Protein AF-A0A168TCI6-F1 (afdb_monomer_lite)

pLDDT: mean 72.09, std 18.05, range [29.14, 91.25]

Organism: Absidia glauca (NCBI:txid4829)

Secondary structure (DSSP, 8-state):
-----EEETTEEEEEEE--S------S--GGGG--TTPEEEEEEEE---SS-HHHHHHHHHHHHHHHHHHS--SEEEEESS--SSS-GGGTT-SSPPPPTTSSB-HHHHHHHHHH--S-EEEEEEEE--

Radius of gyration: 14.55 Å; chains: 1; bounding box: 30×30×38 Å

Sequence (129 aa):
MTTPSNIQNGKMVRLISVLSFVPLPLPLHPLDQKKEGMEIIGYARKSQGTESPSDRTRLLRRMVDNLRTRSLVNQVYASPSSSASEKLANRDDNGVAPLEGTDGTMQQLIEYLDTSGKEICLVCWGMPV

Structure (mmCIF, N/CA/C/O backbone):
data_AF-A0A168TCI6-F1
#
_entry.id   AF-A0A168TCI6-F1
#
loop_
_atom_site.group_PDB
_atom_site.id
_atom_site.type_symbol
_atom_site.label_atom_id
_atom_site.label_alt_id
_atom_site.label_comp_id
_atom_site.label_asym_id
_atom_site.label_entity_id
_atom_site.label_seq_id
_atom_site.pdbx_PDB_ins_code
_atom_site.Cartn_x
_atom_site.Cartn_y
_atom_site.Cartn_z
_atom_site.occupancy
_atom_site.B_iso_or_equiv
_atom_site.auth_seq_id
_atom_site.auth_comp_id
_atom_site.auth_asym_id
_atom_site.auth_atom_id
_atom_site.pdbx_PDB_model_num
ATOM 1 N N . MET A 1 1 ? 9.469 -2.550 23.390 1.00 29.42 1 MET A N 1
ATOM 2 C CA . MET A 1 1 ? 9.776 -1.318 22.634 1.00 29.42 1 MET A CA 1
ATOM 3 C C . MET A 1 1 ? 8.512 -0.904 21.906 1.00 29.42 1 MET A C 1
ATOM 5 O O . MET A 1 1 ? 8.121 -1.552 20.948 1.00 29.42 1 MET A O 1
ATOM 9 N N . THR A 1 2 ? 7.802 0.071 22.462 1.00 29.14 2 THR A N 1
ATOM 10 C CA . THR A 1 2 ? 6.531 0.604 21.964 1.00 29.14 2 THR A CA 1
ATOM 11 C C . THR A 1 2 ? 6.794 1.383 20.679 1.00 29.14 2 THR A C 1
ATOM 13 O O . THR A 1 2 ? 7.472 2.407 20.705 1.00 29.14 2 THR A O 1
ATOM 16 N N . THR A 1 3 ? 6.306 0.889 19.542 1.00 37.25 3 THR A N 1
ATOM 17 C CA . THR A 1 3 ? 6.270 1.672 18.301 1.00 37.25 3 THR A CA 1
ATOM 18 C C . THR A 1 3 ? 5.394 2.906 18.529 1.00 37.25 3 THR A C 1
ATOM 20 O O . THR A 1 3 ? 4.305 2.762 19.092 1.00 37.25 3 THR A O 1
ATOM 23 N N . PRO A 1 4 ? 5.835 4.115 18.142 1.00 35.72 4 PRO A N 1
ATOM 24 C CA . PRO A 1 4 ? 5.062 5.322 18.384 1.00 35.72 4 PRO A CA 1
ATOM 25 C C . PRO A 1 4 ? 3.762 5.266 17.575 1.00 35.72 4 PRO A C 1
ATOM 27 O O . PRO A 1 4 ? 3.775 5.211 16.346 1.00 35.72 4 PRO A O 1
ATOM 30 N N . SER A 1 5 ? 2.633 5.259 18.281 1.00 38.59 5 SER A N 1
ATOM 31 C CA . SER A 1 5 ? 1.317 5.559 17.724 1.00 38.59 5 SER A CA 1
ATOM 32 C C . SER A 1 5 ? 1.346 6.993 17.204 1.00 38.59 5 SER A C 1
ATOM 34 O O . SER A 1 5 ? 1.432 7.934 17.992 1.00 38.59 5 SER A O 1
ATOM 36 N N . ASN A 1 6 ? 1.335 7.157 15.882 1.00 39.38 6 ASN A N 1
ATOM 37 C CA . ASN A 1 6 ? 1.291 8.470 15.260 1.00 39.38 6 ASN A CA 1
ATOM 38 C C . ASN A 1 6 ? -0.178 8.895 15.192 1.00 39.38 6 ASN A C 1
ATOM 40 O O . ASN A 1 6 ? -0.964 8.322 14.438 1.00 39.38 6 ASN A O 1
ATOM 44 N N . ILE A 1 7 ? -0.563 9.834 16.053 1.00 40.78 7 ILE A N 1
ATOM 45 C CA . ILE A 1 7 ? -1.915 10.388 16.081 1.00 40.78 7 ILE A CA 1
ATOM 46 C C . ILE A 1 7 ? -2.006 11.377 14.921 1.00 40.78 7 ILE A C 1
ATOM 48 O O . ILE A 1 7 ? -1.392 12.441 14.967 1.00 40.78 7 ILE A O 1
ATOM 52 N N . GLN A 1 8 ? -2.775 11.041 13.888 1.00 44.09 8 GLN A N 1
ATOM 53 C CA . GLN A 1 8 ? -3.232 12.026 12.909 1.00 44.09 8 GLN A CA 1
ATOM 54 C C . GLN A 1 8 ? -4.696 12.355 13.204 1.00 44.09 8 GLN A C 1
ATOM 56 O O . GLN A 1 8 ? -5.515 11.454 13.373 1.00 44.09 8 GLN A O 1
ATOM 61 N N . ASN A 1 9 ? -5.008 13.649 13.337 1.00 41.09 9 ASN A N 1
ATOM 62 C CA . ASN A 1 9 ? -6.366 14.165 13.565 1.00 41.09 9 ASN A CA 1
ATOM 63 C C . ASN A 1 9 ? -7.143 13.483 14.713 1.00 41.09 9 ASN A C 1
ATOM 65 O O . ASN A 1 9 ? -8.316 13.151 14.574 1.00 41.09 9 ASN A O 1
ATOM 69 N N . GLY A 1 10 ? -6.492 13.240 15.858 1.00 44.75 10 GLY A N 1
ATOM 70 C CA . GLY A 1 10 ? -7.145 12.664 17.044 1.00 44.75 10 GLY A CA 1
ATOM 71 C C . GLY A 1 10 ? -7.501 11.174 16.944 1.00 44.75 10 GLY A C 1
ATOM 72 O O . GLY A 1 10 ? -8.030 10.621 17.906 1.00 44.75 10 GLY A O 1
ATOM 73 N N . LYS A 1 11 ? -7.181 10.499 15.830 1.00 55.50 11 LYS A N 1
ATOM 74 C CA . LYS A 1 11 ? -7.387 9.055 15.652 1.00 55.50 11 LYS A CA 1
ATOM 75 C C . LYS A 1 11 ? -6.120 8.282 16.014 1.00 55.50 11 LYS A C 1
ATOM 77 O O . LYS A 1 11 ? -5.013 8.637 15.603 1.00 55.50 11 LYS A O 1
ATOM 82 N N . MET A 1 12 ? -6.277 7.204 16.783 1.00 47.34 12 MET A N 1
ATOM 83 C CA . MET A 1 12 ? -5.164 6.323 17.132 1.00 47.34 12 MET A CA 1
ATOM 84 C C . MET A 1 12 ? -4.896 5.360 15.973 1.00 47.34 12 MET A C 1
ATOM 86 O O . MET A 1 12 ? -5.549 4.329 15.845 1.00 47.34 12 MET A O 1
ATOM 90 N N . VAL A 1 13 ? -3.924 5.697 15.125 1.00 55.97 13 VAL A N 1
ATOM 91 C CA . VAL A 1 13 ? -3.423 4.784 14.093 1.00 55.97 13 VAL A CA 1
ATOM 92 C C . VAL A 1 13 ? -2.254 3.998 14.673 1.00 55.97 13 VAL A C 1
ATOM 94 O O . VAL A 1 13 ? -1.234 4.564 15.085 1.00 55.97 13 VAL A O 1
ATOM 97 N N . ARG A 1 14 ? -2.398 2.671 14.721 1.00 59.53 14 ARG A N 1
ATOM 98 C CA . ARG A 1 14 ? -1.316 1.772 15.127 1.00 59.53 14 ARG A CA 1
ATOM 99 C C . ARG A 1 14 ? -0.638 1.219 13.887 1.00 59.53 14 ARG A C 1
ATOM 101 O O . ARG A 1 14 ? -1.221 0.446 13.132 1.00 59.53 14 ARG A O 1
ATOM 108 N N . LEU A 1 15 ? 0.604 1.647 13.679 1.00 57.09 15 LEU A N 1
ATOM 109 C CA . LEU A 1 15 ? 1.436 1.173 12.583 1.00 57.09 15 LEU A CA 1
ATOM 110 C C . LEU A 1 15 ? 2.208 -0.068 13.033 1.00 57.09 15 LEU A C 1
ATOM 112 O O . LEU A 1 15 ? 3.082 0.028 13.897 1.00 57.09 15 LEU A O 1
ATOM 116 N N . ILE A 1 16 ? 1.915 -1.213 12.421 1.00 59.50 16 ILE A N 1
ATOM 117 C CA . ILE A 1 16 ? 2.685 -2.443 12.605 1.00 59.50 16 ILE A CA 1
ATOM 118 C C . ILE A 1 16 ? 3.422 -2.723 11.294 1.00 59.50 16 ILE A C 1
ATOM 120 O O . ILE A 1 16 ? 2.839 -3.113 10.284 1.00 59.50 16 ILE A O 1
ATOM 124 N N . SER A 1 17 ? 4.735 -2.497 11.295 1.00 53.62 17 SER A N 1
ATOM 125 C CA . SER A 1 17 ? 5.588 -2.871 10.166 1.00 53.62 17 SER A CA 1
ATOM 126 C C . SER A 1 17 ? 5.951 -4.347 10.285 1.00 53.62 17 SER A C 1
ATOM 128 O O . SER A 1 17 ? 6.629 -4.737 11.236 1.00 53.62 17 SER A O 1
ATOM 130 N N . VAL A 1 18 ? 5.516 -5.171 9.330 1.00 52.50 18 VAL A N 1
ATOM 131 C CA . VAL A 1 18 ? 5.901 -6.584 9.273 1.00 52.50 18 VAL A CA 1
ATOM 132 C C . VAL A 1 18 ? 7.036 -6.707 8.263 1.00 52.50 18 VAL A C 1
ATOM 134 O O . VAL A 1 18 ? 6.822 -6.973 7.082 1.00 52.50 18 VAL A O 1
ATOM 137 N N . LEU A 1 19 ? 8.276 -6.497 8.721 1.00 47.16 19 LEU A N 1
ATOM 138 C CA . LEU A 1 19 ? 9.441 -6.946 7.960 1.00 47.16 19 LEU A CA 1
ATOM 139 C C . LEU A 1 19 ? 9.488 -8.472 8.049 1.00 47.16 19 LEU A C 1
ATOM 141 O O . LEU A 1 19 ? 9.739 -9.045 9.108 1.00 47.16 19 LEU A O 1
ATOM 145 N N . SER A 1 20 ? 9.249 -9.145 6.930 1.00 49.38 20 SER A N 1
ATOM 146 C CA . SER A 1 20 ? 9.424 -10.586 6.819 1.00 49.38 20 SER A CA 1
ATOM 147 C C . SER A 1 20 ? 10.910 -10.953 6.881 1.00 49.38 20 SER A C 1
ATOM 149 O O . SER A 1 20 ? 11.510 -11.167 5.834 1.00 49.38 20 SER A O 1
ATOM 151 N N . PHE A 1 21 ? 11.498 -11.000 8.084 1.00 38.28 21 PHE A N 1
ATOM 152 C CA . PHE A 1 21 ? 12.710 -11.777 8.382 1.00 38.28 21 PHE A CA 1
ATOM 153 C C . PHE A 1 21 ? 13.009 -11.937 9.885 1.00 38.28 21 PHE A C 1
ATOM 155 O O . PHE A 1 21 ? 14.160 -11.836 10.297 1.00 38.28 21 PHE A O 1
ATOM 162 N N . VAL A 1 22 ? 12.015 -12.192 10.742 1.00 35.88 22 VAL A N 1
ATOM 163 C CA . VAL A 1 22 ? 12.340 -12.669 12.097 1.00 35.88 22 VAL A CA 1
ATOM 164 C C . VAL A 1 22 ? 11.343 -13.736 12.551 1.00 35.88 22 VAL A C 1
ATOM 166 O O . VAL A 1 22 ? 10.171 -13.415 12.751 1.00 35.88 22 VAL A O 1
ATOM 169 N N . PRO A 1 23 ? 11.769 -14.996 12.759 1.00 38.22 23 PRO A N 1
ATOM 170 C CA . PRO A 1 23 ? 11.064 -15.905 13.646 1.00 38.22 23 PRO A CA 1
ATOM 171 C C . PRO A 1 23 ? 11.392 -15.462 15.078 1.00 38.22 23 PRO A C 1
ATOM 173 O O . PRO A 1 23 ? 12.196 -16.085 15.763 1.00 38.22 23 PRO A O 1
ATOM 176 N N . LEU A 1 24 ? 10.853 -14.318 15.507 1.00 34.84 24 LEU A N 1
ATOM 177 C CA . LEU A 1 24 ? 10.928 -13.909 16.906 1.00 34.84 24 LEU A CA 1
ATOM 178 C C . LEU A 1 24 ? 9.580 -14.218 17.551 1.00 34.84 24 LEU A C 1
ATOM 180 O O . LEU A 1 24 ? 8.553 -13.866 16.965 1.00 34.84 24 LEU A O 1
ATOM 184 N N . PRO A 1 25 ? 9.554 -14.800 18.759 1.00 41.88 25 PRO A N 1
ATOM 185 C CA . PRO A 1 25 ? 8.362 -14.809 19.591 1.00 41.88 25 PRO A CA 1
ATOM 186 C C . PRO A 1 25 ? 8.116 -13.374 20.084 1.00 41.88 25 PRO A C 1
ATOM 188 O O . PRO A 1 25 ? 8.393 -13.026 21.228 1.00 41.88 25 PRO A O 1
ATOM 191 N N . LEU A 1 26 ? 7.679 -12.489 19.187 1.00 43.03 26 LEU A N 1
ATOM 192 C CA . LEU A 1 26 ? 7.169 -11.174 19.549 1.00 43.03 26 LEU A CA 1
ATOM 193 C C . LEU A 1 26 ? 5.709 -11.356 19.989 1.00 43.03 26 LEU A C 1
ATOM 195 O O . LEU A 1 26 ? 4.931 -11.926 19.226 1.00 43.03 26 LEU A O 1
ATOM 199 N N . PRO A 1 27 ? 5.300 -10.845 21.164 1.00 41.44 27 PRO A N 1
ATOM 200 C CA . PRO A 1 27 ? 3.935 -10.969 21.694 1.00 41.44 27 PRO A CA 1
ATOM 201 C C . PRO A 1 27 ? 2.923 -10.050 20.975 1.00 41.44 27 PRO A C 1
ATOM 203 O O . PRO A 1 27 ? 1.972 -9.556 21.568 1.00 41.44 27 PRO A O 1
ATOM 206 N N . LEU A 1 28 ? 3.167 -9.755 19.700 1.00 43.50 28 LEU A N 1
ATOM 207 C CA . LEU A 1 28 ? 2.386 -8.854 18.858 1.00 43.50 28 LEU A CA 1
ATOM 208 C C . LEU A 1 28 ? 2.052 -9.581 17.557 1.00 43.50 28 LEU A C 1
ATOM 210 O O . LEU A 1 28 ? 2.368 -9.113 16.463 1.00 43.50 28 LEU A O 1
ATOM 214 N N . HIS A 1 29 ? 1.449 -10.765 17.664 1.00 51.91 29 HIS A N 1
ATOM 215 C CA . HIS A 1 29 ? 0.759 -11.314 16.512 1.00 51.91 29 HIS A CA 1
ATOM 216 C C . HIS A 1 29 ? -0.478 -10.429 16.274 1.00 51.91 29 HIS A C 1
ATOM 218 O O . HIS A 1 29 ? -1.234 -10.204 17.219 1.00 51.91 29 HIS A O 1
ATOM 224 N N . PRO A 1 30 ? -0.729 -9.908 15.057 1.00 51.00 30 PRO A N 1
ATOM 225 C CA . PRO A 1 30 ? -1.909 -9.078 14.782 1.00 51.00 30 PRO A CA 1
ATOM 226 C C . PRO A 1 30 ? -3.233 -9.744 15.200 1.00 51.00 30 PRO A C 1
ATOM 228 O O . PRO A 1 30 ? -4.199 -9.052 15.511 1.00 51.00 30 PRO A O 1
ATOM 231 N N . LEU A 1 31 ? -3.260 -11.086 15.266 1.00 48.66 31 LEU A N 1
ATOM 232 C CA . LEU A 1 31 ? -4.394 -11.859 15.787 1.00 48.66 31 LEU A CA 1
ATOM 233 C C . LEU A 1 31 ? -4.680 -11.598 17.271 1.00 48.66 31 LEU A C 1
ATOM 235 O O . LEU A 1 31 ? -5.847 -11.522 17.639 1.00 48.66 31 LEU A O 1
ATOM 239 N N . ASP A 1 32 ? -3.650 -11.419 18.101 1.00 49.41 32 ASP A N 1
ATOM 240 C CA . ASP A 1 32 ? -3.805 -11.227 19.552 1.00 49.41 32 ASP A CA 1
ATOM 241 C C . ASP A 1 32 ? -4.344 -9.827 19.893 1.00 49.41 32 ASP A C 1
ATOM 243 O O . ASP A 1 32 ? -4.820 -9.577 21.000 1.00 49.41 32 ASP A O 1
ATOM 247 N N . GLN A 1 33 ? -4.290 -8.899 18.931 1.00 51.84 33 GLN A N 1
ATOM 248 C CA . GLN A 1 33 ? -4.760 -7.521 19.066 1.00 51.84 33 GLN A CA 1
ATOM 249 C C . GLN A 1 33 ? -6.002 -7.196 18.243 1.00 51.84 33 GLN A C 1
ATOM 251 O O . GLN A 1 33 ? -6.396 -6.027 18.229 1.00 51.84 33 GLN A O 1
ATOM 256 N N . LYS A 1 34 ? -6.669 -8.182 17.625 1.00 54.72 34 LYS A N 1
ATOM 257 C CA . LYS A 1 34 ? -8.004 -7.970 17.052 1.00 54.72 34 LYS A CA 1
ATOM 258 C C . LYS A 1 34 ? -9.0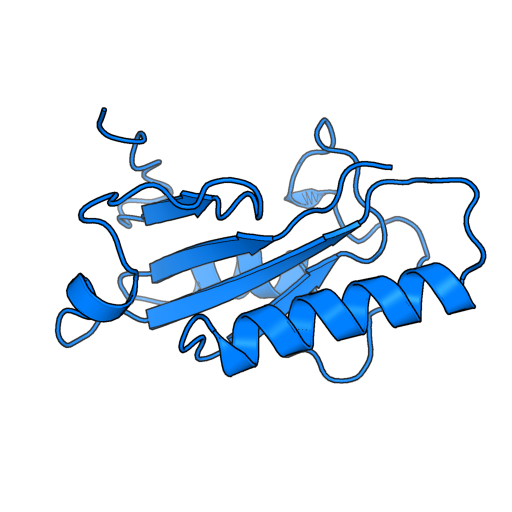17 -7.793 18.190 1.00 54.72 34 LYS A C 1
ATOM 260 O O . LYS A 1 34 ? -9.845 -8.654 18.464 1.00 54.72 34 LYS A O 1
ATOM 265 N N . LYS A 1 35 ? -8.908 -6.667 18.893 1.00 55.56 35 LYS A N 1
ATOM 266 C CA . LYS A 1 35 ? -9.927 -6.164 19.800 1.00 55.56 35 LYS A CA 1
ATOM 267 C C . LYS A 1 35 ? -11.175 -5.919 18.966 1.00 55.56 35 LYS A C 1
ATOM 269 O O . LYS A 1 35 ? -11.082 -5.427 17.839 1.00 55.56 35 LYS A O 1
ATOM 274 N N . GLU A 1 36 ? -12.325 -6.289 19.510 1.00 55.62 36 GLU A N 1
ATOM 275 C CA . GLU A 1 36 ? -13.614 -6.040 18.873 1.00 55.62 36 GLU A CA 1
ATOM 276 C C . GLU A 1 36 ? -13.702 -4.562 18.453 1.00 55.62 36 GLU A C 1
ATOM 278 O O . GLU A 1 36 ? -13.562 -3.663 19.279 1.00 55.62 36 GLU A O 1
ATOM 283 N N . GLY A 1 37 ? -13.844 -4.320 17.146 1.00 65.50 37 GLY A N 1
ATOM 284 C CA . GLY A 1 37 ? -13.961 -2.978 16.562 1.00 65.50 37 GLY A CA 1
ATOM 285 C C . GLY A 1 37 ? -12.722 -2.425 15.844 1.00 65.50 37 GLY A C 1
ATOM 286 O O . GLY A 1 37 ? -12.859 -1.417 15.152 1.00 65.50 37 GLY A O 1
ATOM 287 N N . MET A 1 38 ? -11.549 -3.066 15.938 1.00 73.31 38 MET A N 1
ATOM 288 C CA . MET A 1 38 ? -10.361 -2.640 15.181 1.00 73.31 38 MET A CA 1
ATOM 289 C C . MET A 1 38 ? -10.363 -3.217 13.761 1.00 73.31 38 MET A C 1
ATOM 291 O O . MET A 1 38 ? -10.512 -4.426 13.565 1.00 73.31 38 MET A O 1
ATOM 295 N N . GLU A 1 39 ? -10.151 -2.354 12.768 1.00 83.94 39 GLU A N 1
ATOM 296 C CA . GLU A 1 39 ? -10.025 -2.757 11.367 1.00 83.94 39 GLU A CA 1
ATOM 297 C C . GLU A 1 39 ? -8.553 -2.927 10.985 1.00 83.94 39 GLU A C 1
ATOM 299 O O . GLU A 1 39 ? -7.720 -2.061 11.261 1.00 83.94 39 GLU A O 1
ATOM 304 N N . ILE A 1 40 ? -8.219 -4.057 10.358 1.00 85.50 40 ILE A N 1
ATOM 305 C CA . ILE A 1 40 ? -6.849 -4.348 9.936 1.00 85.50 40 ILE A CA 1
ATOM 306 C C . ILE A 1 40 ? -6.744 -4.069 8.441 1.00 85.50 40 ILE A C 1
ATOM 308 O O . ILE A 1 40 ? -7.420 -4.707 7.634 1.00 85.50 40 ILE A O 1
ATOM 312 N N . ILE A 1 41 ? -5.875 -3.137 8.065 1.00 88.62 41 ILE A N 1
ATOM 313 C CA . ILE A 1 41 ? -5.641 -2.766 6.670 1.00 88.62 41 ILE A CA 1
ATOM 314 C C . ILE A 1 41 ? -4.234 -3.189 6.270 1.00 88.62 41 ILE A C 1
ATOM 316 O O . ILE A 1 41 ? -3.264 -2.910 6.972 1.00 88.62 41 ILE A O 1
ATOM 320 N N . GLY A 1 42 ? -4.117 -3.867 5.134 1.00 89.19 42 GLY A N 1
ATOM 321 C CA . GLY A 1 42 ? -2.845 -4.200 4.515 1.00 89.19 42 GLY A CA 1
ATOM 322 C C . GLY A 1 42 ? -2.383 -3.092 3.578 1.00 89.19 42 GLY A C 1
ATOM 323 O O . GLY A 1 42 ? -3.166 -2.574 2.786 1.00 89.19 42 GLY A O 1
ATOM 324 N N . TYR A 1 43 ? -1.097 -2.764 3.621 1.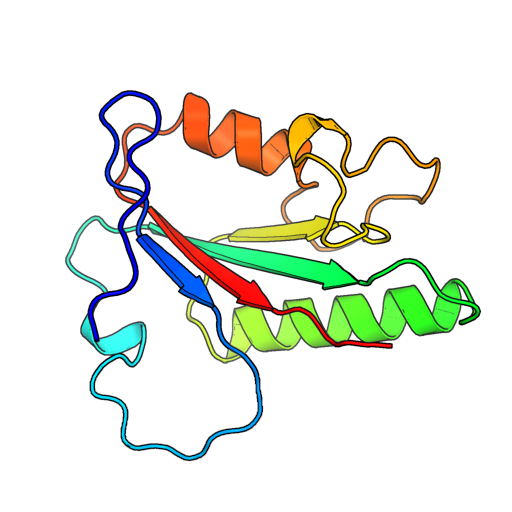00 89.19 43 TYR A N 1
ATOM 325 C CA . TYR A 1 43 ? -0.467 -1.882 2.647 1.00 89.19 43 TYR A CA 1
ATOM 326 C C . TYR A 1 43 ? 0.787 -2.529 2.063 1.00 89.19 43 TYR A C 1
ATOM 328 O O . TYR A 1 43 ? 1.741 -2.834 2.784 1.00 89.19 43 TYR A O 1
ATOM 336 N N . ALA A 1 44 ? 0.790 -2.728 0.747 1.00 89.00 44 ALA A N 1
ATOM 337 C CA . ALA A 1 44 ? 1.931 -3.240 0.001 1.00 89.00 44 ALA A CA 1
ATOM 338 C C . ALA A 1 44 ? 2.628 -2.110 -0.764 1.00 89.00 44 ALA A C 1
ATOM 340 O O . ALA A 1 44 ? 1.988 -1.287 -1.416 1.00 89.00 44 ALA A O 1
ATOM 341 N N . ARG A 1 45 ? 3.962 -2.089 -0.742 1.00 88.06 45 ARG A N 1
ATOM 342 C CA . ARG A 1 45 ? 4.741 -1.154 -1.568 1.00 88.06 45 ARG A CA 1
ATOM 343 C C . ARG A 1 45 ? 5.948 -1.811 -2.209 1.00 88.06 45 ARG A C 1
ATOM 345 O O . ARG A 1 45 ? 6.612 -2.642 -1.584 1.00 88.06 45 ARG A O 1
ATOM 352 N N . LYS A 1 46 ? 6.297 -1.360 -3.414 1.00 85.00 46 LYS A N 1
ATOM 353 C CA . LYS A 1 46 ? 7.601 -1.633 -4.028 1.00 85.00 46 LYS A CA 1
ATOM 354 C C . LYS A 1 46 ? 8.344 -0.325 -4.275 1.00 85.00 46 LYS A C 1
ATOM 356 O O . LYS A 1 46 ? 7.751 0.667 -4.688 1.00 85.00 46 LYS A O 1
ATOM 361 N N . SER A 1 47 ? 9.635 -0.305 -3.962 1.00 82.62 47 SER A N 1
ATOM 362 C CA . SER A 1 47 ? 10.501 0.823 -4.297 1.00 82.62 47 SER A CA 1
ATOM 363 C C . SER A 1 47 ? 10.715 0.924 -5.801 1.00 82.62 47 SER A C 1
ATOM 365 O O . SER A 1 47 ? 10.611 -0.069 -6.519 1.00 82.62 47 SER A O 1
ATOM 367 N N . GLN A 1 48 ? 11.054 2.127 -6.258 1.00 80.06 48 GLN A N 1
ATOM 368 C CA . GLN A 1 48 ? 11.560 2.332 -7.609 1.00 80.06 48 GLN A CA 1
ATOM 369 C C . GLN A 1 48 ? 12.802 1.455 -7.823 1.00 80.06 48 GLN A C 1
ATOM 371 O O . GLN A 1 48 ? 13.664 1.362 -6.947 1.00 80.06 48 GLN A O 1
ATOM 376 N N . GLY A 1 49 ? 12.864 0.795 -8.971 1.00 79.81 49 GLY A N 1
ATOM 377 C CA . GLY A 1 49 ? 13.910 -0.162 -9.311 1.00 79.81 49 GLY A CA 1
ATOM 378 C C . GLY A 1 49 ? 13.923 -0.479 -10.803 1.00 79.81 49 GLY A C 1
ATOM 379 O O . GLY A 1 49 ? 13.045 -0.031 -11.551 1.00 79.81 49 GLY A O 1
ATOM 380 N N . THR A 1 50 ? 14.942 -1.222 -11.229 1.00 80.56 50 THR A N 1
ATOM 381 C CA . THR A 1 50 ? 15.201 -1.579 -12.632 1.00 80.56 50 THR A CA 1
ATOM 382 C C . THR A 1 50 ? 14.471 -2.844 -13.083 1.00 80.56 50 THR A C 1
ATOM 384 O O . THR A 1 50 ? 14.633 -3.263 -14.228 1.00 80.56 50 THR A O 1
ATOM 387 N N . GLU A 1 51 ? 13.676 -3.471 -12.210 1.00 83.75 51 GLU A N 1
ATOM 388 C CA . GLU A 1 51 ? 12.897 -4.649 -12.573 1.00 83.75 51 GLU A CA 1
ATOM 389 C C . GLU A 1 51 ? 11.856 -4.355 -13.660 1.00 83.75 51 GLU A C 1
ATOM 391 O O . GLU A 1 51 ? 11.343 -3.239 -13.797 1.00 83.75 51 GLU A O 1
ATOM 396 N N . SER A 1 52 ? 11.510 -5.394 -14.423 1.00 86.62 52 SER A N 1
ATOM 397 C CA . SER A 1 52 ? 10.476 -5.280 -15.444 1.00 86.62 52 SER A CA 1
ATOM 398 C C . SER A 1 52 ? 9.110 -4.958 -14.810 1.00 86.62 52 SER A C 1
ATOM 400 O O . SER A 1 52 ? 8.827 -5.394 -13.685 1.00 86.62 52 SER A O 1
ATOM 402 N N . PRO A 1 53 ? 8.208 -4.258 -15.524 1.00 84.38 53 PRO A N 1
ATOM 403 C CA . PRO A 1 53 ? 6.842 -4.030 -15.049 1.00 84.38 53 PRO A CA 1
ATOM 404 C C . PRO A 1 53 ? 6.114 -5.334 -14.678 1.00 84.38 53 PRO A C 1
ATOM 406 O O . PRO A 1 53 ? 5.385 -5.381 -13.688 1.00 84.38 53 PRO A O 1
ATOM 409 N N . SER A 1 54 ? 6.361 -6.416 -15.422 1.00 86.38 54 SER A N 1
ATOM 410 C CA . SER A 1 54 ? 5.798 -7.745 -15.156 1.00 86.38 54 SER A CA 1
ATOM 411 C C . SER A 1 54 ? 6.297 -8.340 -13.836 1.00 86.38 54 SER A C 1
ATOM 413 O O . SER A 1 54 ? 5.499 -8.854 -13.048 1.00 86.38 54 SER A O 1
ATOM 415 N N . ASP A 1 55 ? 7.601 -8.246 -13.558 1.00 88.06 55 ASP A N 1
ATOM 416 C CA . ASP A 1 55 ? 8.183 -8.741 -12.306 1.00 88.06 55 ASP A CA 1
ATOM 417 C C . ASP A 1 55 ? 7.701 -7.929 -11.106 1.00 88.06 55 ASP A C 1
ATOM 419 O O . ASP A 1 55 ? 7.348 -8.506 -10.074 1.00 88.06 55 ASP A O 1
ATOM 423 N N . ARG A 1 56 ? 7.618 -6.602 -11.253 1.00 87.25 56 ARG A N 1
ATOM 424 C CA . ARG A 1 56 ? 7.079 -5.700 -10.230 1.00 87.25 56 ARG A CA 1
ATOM 425 C C . ARG A 1 56 ? 5.643 -6.066 -9.871 1.00 87.25 56 ARG A C 1
ATOM 427 O O . ARG A 1 56 ? 5.346 -6.272 -8.694 1.00 87.25 56 ARG A O 1
ATOM 434 N N . THR A 1 57 ? 4.782 -6.239 -10.873 1.00 88.38 57 THR A N 1
ATOM 435 C CA . THR A 1 57 ? 3.392 -6.687 -10.692 1.00 88.38 57 THR A CA 1
ATOM 436 C C . THR A 1 57 ? 3.325 -8.044 -9.996 1.00 88.38 57 THR A C 1
ATOM 438 O O . THR A 1 57 ? 2.569 -8.207 -9.039 1.00 88.38 57 THR A O 1
ATOM 441 N N . ARG A 1 58 ? 4.148 -9.018 -10.409 1.00 89.50 58 ARG A N 1
ATOM 442 C CA . ARG A 1 58 ? 4.202 -10.345 -9.772 1.00 89.50 58 ARG A CA 1
ATOM 443 C C . ARG A 1 58 ? 4.605 -10.259 -8.297 1.00 89.50 58 ARG A C 1
ATOM 445 O O . ARG A 1 58 ? 4.001 -10.926 -7.459 1.00 89.50 58 ARG A O 1
ATOM 452 N N . LEU A 1 59 ? 5.615 -9.452 -7.972 1.00 87.75 59 LEU A N 1
ATOM 453 C CA . LEU A 1 59 ? 6.091 -9.270 -6.598 1.00 87.75 59 LEU A CA 1
ATOM 454 C C . LEU A 1 59 ? 5.044 -8.570 -5.728 1.00 87.75 59 LEU A C 1
ATOM 456 O O . LEU A 1 59 ? 4.794 -9.012 -4.609 1.00 87.75 59 LEU A O 1
ATOM 460 N N . LEU A 1 60 ? 4.401 -7.521 -6.246 1.00 88.38 60 LEU A N 1
ATOM 461 C CA . LEU A 1 60 ? 3.310 -6.830 -5.560 1.00 88.38 60 LEU A CA 1
ATOM 462 C C . LEU A 1 60 ? 2.128 -7.759 -5.295 1.00 88.38 60 LEU A C 1
ATOM 464 O O . LEU A 1 60 ? 1.667 -7.813 -4.160 1.00 88.38 60 LEU A O 1
ATOM 468 N N . ARG A 1 61 ? 1.702 -8.554 -6.286 1.00 89.19 61 ARG A N 1
ATOM 469 C CA . ARG A 1 61 ? 0.646 -9.564 -6.095 1.00 89.19 61 ARG A CA 1
ATOM 470 C C . ARG A 1 61 ? 1.000 -10.539 -4.982 1.00 89.19 61 ARG A C 1
ATOM 472 O O . ARG A 1 61 ? 0.214 -10.718 -4.064 1.00 89.19 61 ARG A O 1
ATOM 479 N N . ARG A 1 62 ? 2.229 -11.061 -4.972 1.00 88.12 62 ARG A N 1
ATOM 480 C CA . ARG A 1 62 ? 2.690 -11.950 -3.895 1.00 88.12 62 ARG A CA 1
ATOM 481 C C . ARG A 1 62 ? 2.642 -11.281 -2.515 1.00 88.12 62 ARG A C 1
ATOM 483 O O . ARG A 1 62 ? 2.331 -11.943 -1.529 1.00 88.12 62 ARG A O 1
ATOM 490 N N . MET A 1 63 ? 2.957 -9.987 -2.419 1.00 87.56 63 MET A N 1
ATOM 491 C CA . MET A 1 63 ? 2.834 -9.239 -1.160 1.00 87.56 63 MET A CA 1
ATOM 492 C C . MET A 1 63 ? 1.370 -9.069 -0.741 1.00 87.56 63 MET A C 1
ATOM 494 O O . MET A 1 63 ? 1.055 -9.265 0.430 1.00 87.56 63 MET A O 1
ATOM 498 N N . VAL A 1 64 ? 0.478 -8.764 -1.684 1.00 88.75 64 VAL A N 1
ATOM 499 C CA . VAL A 1 64 ? -0.971 -8.667 -1.446 1.00 88.75 64 VAL A CA 1
ATOM 500 C C . VAL A 1 64 ? -1.540 -10.005 -0.975 1.00 88.75 64 VAL A C 1
ATOM 502 O O . VAL A 1 64 ? -2.240 -10.049 0.036 1.00 88.75 64 VAL A O 1
ATOM 505 N N . ASP A 1 65 ? -1.174 -11.104 -1.632 1.00 88.06 65 ASP A N 1
ATOM 506 C CA . ASP A 1 65 ? -1.598 -12.454 -1.256 1.00 88.06 65 ASP A CA 1
ATOM 507 C C . ASP A 1 65 ? -1.104 -12.821 0.147 1.00 88.06 65 ASP A C 1
ATOM 509 O O . ASP A 1 65 ? -1.858 -13.361 0.957 1.00 88.06 65 ASP A O 1
ATOM 513 N N . ASN A 1 66 ? 0.141 -12.472 0.484 1.00 85.50 66 ASN A N 1
ATOM 514 C CA . ASN A 1 66 ? 0.677 -12.679 1.828 1.00 85.50 66 ASN A CA 1
ATOM 515 C C . ASN A 1 66 ? -0.074 -11.862 2.887 1.00 85.50 66 ASN A C 1
ATOM 517 O O . ASN A 1 66 ? -0.347 -12.387 3.964 1.00 85.50 66 ASN A O 1
ATOM 521 N N . LEU A 1 67 ? -0.418 -10.603 2.599 1.00 85.81 67 LEU A N 1
ATOM 522 C CA . LEU A 1 67 ? -1.209 -9.772 3.510 1.00 85.81 67 LEU A CA 1
ATOM 523 C C . LEU A 1 67 ? -2.593 -10.392 3.744 1.00 85.81 67 LEU A C 1
ATOM 525 O O . LEU A 1 67 ? -3.003 -10.554 4.894 1.00 85.81 67 LEU A O 1
ATOM 529 N N . ARG A 1 68 ? -3.277 -10.821 2.675 1.00 86.50 68 ARG A N 1
ATOM 530 C CA . ARG A 1 68 ? -4.598 -11.469 2.756 1.00 86.50 68 ARG A CA 1
ATOM 531 C C . ARG A 1 68 ? -4.561 -12.786 3.525 1.00 86.50 68 ARG A C 1
ATOM 533 O O . ARG A 1 68 ? -5.395 -13.013 4.394 1.00 86.50 68 ARG A O 1
ATOM 540 N N . THR A 1 69 ? -3.579 -13.636 3.243 1.00 83.81 69 THR A N 1
ATOM 541 C CA . THR A 1 69 ? -3.506 -14.986 3.825 1.00 83.81 69 THR A CA 1
ATOM 542 C C . THR A 1 69 ? -2.950 -15.011 5.246 1.00 83.81 69 THR A C 1
ATOM 544 O O . THR A 1 69 ? -3.373 -15.845 6.042 1.00 83.81 69 THR A O 1
ATOM 547 N N . ARG A 1 70 ? 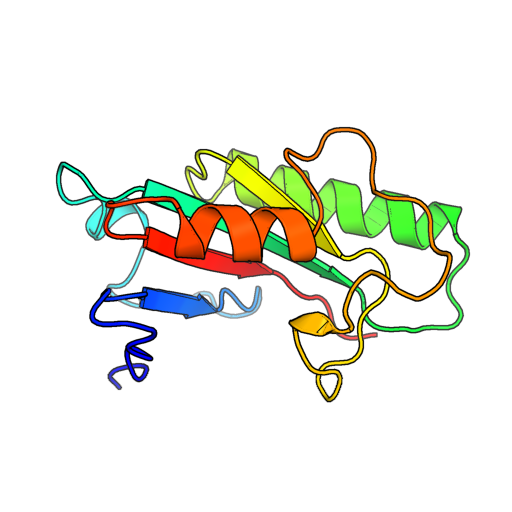-2.009 -14.120 5.593 1.00 79.50 70 ARG A N 1
ATOM 548 C CA . ARG A 1 70 ? -1.272 -14.191 6.869 1.00 79.50 70 ARG A CA 1
ATOM 549 C C . ARG A 1 70 ? -1.661 -13.131 7.889 1.00 79.50 70 ARG A C 1
ATOM 551 O O . ARG A 1 70 ? -1.326 -13.295 9.059 1.00 79.50 70 ARG A O 1
ATOM 558 N N . SER A 1 71 ? -2.317 -12.046 7.479 1.00 74.25 71 SER A N 1
ATOM 559 C CA . SER A 1 71 ? -2.507 -10.875 8.346 1.00 74.25 71 SER A CA 1
ATOM 560 C C . SER A 1 71 ? -3.968 -10.538 8.654 1.00 74.25 71 SER A C 1
ATOM 562 O O . SER A 1 71 ? -4.205 -9.506 9.272 1.00 74.25 71 SER A O 1
ATOM 564 N N . LEU A 1 72 ? -4.935 -11.392 8.274 1.00 76.06 72 LEU A N 1
ATOM 565 C CA . LEU A 1 72 ? -6.386 -11.164 8.454 1.00 76.06 72 LEU A CA 1
ATOM 566 C C . LEU A 1 72 ? -6.836 -9.743 8.070 1.00 76.06 72 LEU A C 1
ATOM 568 O O . LEU A 1 72 ? -7.708 -9.154 8.710 1.00 76.06 72 LEU A O 1
ATOM 572 N N . VAL A 1 73 ? -6.211 -9.186 7.037 1.00 83.25 73 VAL A N 1
ATOM 573 C CA . VAL A 1 73 ? -6.525 -7.848 6.540 1.00 83.25 73 VAL A CA 1
ATOM 574 C C . VAL A 1 73 ? -7.925 -7.844 5.936 1.00 83.25 73 VAL A C 1
ATOM 576 O O . VAL A 1 73 ? -8.302 -8.753 5.196 1.00 83.25 73 VAL A O 1
ATOM 579 N N . ASN A 1 74 ? -8.692 -6.809 6.253 1.00 83.94 74 ASN A N 1
ATOM 580 C CA . ASN A 1 74 ? -10.007 -6.561 5.678 1.00 83.94 74 ASN A CA 1
ATOM 581 C C . ASN A 1 74 ? -9.893 -5.994 4.262 1.00 83.94 74 ASN A C 1
ATOM 583 O O . ASN A 1 74 ? -10.686 -6.336 3.393 1.00 83.94 74 ASN A O 1
ATOM 587 N N . GLN A 1 75 ? -8.904 -5.126 4.059 1.00 89.31 75 GLN A N 1
ATOM 588 C CA . GLN A 1 75 ? -8.666 -4.398 2.819 1.00 89.31 75 GLN A CA 1
ATOM 589 C C . GLN A 1 75 ? -7.161 -4.339 2.569 1.00 89.31 75 GLN A C 1
ATOM 591 O O . GLN A 1 75 ? -6.378 -4.262 3.520 1.00 89.31 75 GLN A O 1
ATOM 596 N N . VAL A 1 76 ? -6.748 -4.370 1.306 1.00 90.69 76 VAL A N 1
ATOM 597 C CA . VAL A 1 76 ? -5.351 -4.252 0.899 1.00 90.69 76 VAL A CA 1
ATOM 598 C C . VAL A 1 76 ? -5.189 -3.160 -0.136 1.00 90.69 76 VAL A C 1
ATOM 600 O O . VAL A 1 76 ? -5.728 -3.244 -1.233 1.00 90.69 76 VAL A O 1
ATOM 603 N N . TYR A 1 77 ? -4.354 -2.189 0.197 1.00 91.25 77 TYR A N 1
ATOM 604 C CA . TYR A 1 77 ? -3.962 -1.102 -0.684 1.00 91.25 77 TYR A CA 1
ATOM 605 C C . TYR A 1 77 ? -2.536 -1.329 -1.171 1.00 91.25 77 TYR A C 1
ATOM 607 O O . TYR A 1 77 ? -1.706 -1.892 -0.448 1.00 91.25 77 TYR A O 1
ATOM 615 N N . ALA A 1 78 ? -2.227 -0.896 -2.390 1.00 89.81 78 ALA A N 1
ATOM 616 C CA . ALA A 1 78 ? -0.884 -1.045 -2.931 1.00 89.81 78 ALA A CA 1
ATOM 617 C C . ALA A 1 78 ? -0.393 0.211 -3.642 1.00 89.81 78 ALA A C 1
ATOM 619 O O . ALA A 1 78 ? -1.123 0.836 -4.404 1.00 89.81 78 ALA A O 1
ATOM 620 N N . SER A 1 79 ? 0.888 0.518 -3.437 1.00 88.50 79 SER A N 1
ATOM 621 C CA . SER A 1 79 ? 1.613 1.506 -4.231 1.00 88.50 79 SER A CA 1
ATOM 622 C C . SER A 1 79 ? 2.696 0.797 -5.048 1.00 88.50 79 SER A C 1
ATOM 624 O O . SER A 1 79 ? 3.656 0.260 -4.471 1.00 88.50 79 SER A O 1
ATOM 626 N N . PRO A 1 80 ? 2.554 0.737 -6.384 1.00 82.44 80 PRO A N 1
ATOM 627 C CA . PRO A 1 80 ? 3.403 -0.102 -7.215 1.00 82.44 80 PRO A CA 1
ATOM 628 C C . PRO A 1 80 ? 4.830 0.429 -7.339 1.00 82.44 80 PRO A C 1
ATOM 630 O O . PRO A 1 80 ? 5.757 -0.340 -7.578 1.00 82.44 80 PRO A O 1
ATOM 633 N N . SER A 1 81 ? 5.015 1.729 -7.150 1.00 83.62 81 SER A N 1
ATOM 634 C CA . SER A 1 81 ? 6.306 2.392 -7.198 1.00 83.62 81 SER A CA 1
ATOM 635 C C . SER A 1 81 ? 6.287 3.517 -6.170 1.00 83.62 81 SER A C 1
ATOM 637 O O . SER A 1 81 ? 5.511 4.457 -6.292 1.00 83.62 81 SER A O 1
ATOM 639 N N . SER A 1 82 ? 7.072 3.399 -5.102 1.00 81.12 82 SER A N 1
ATOM 640 C CA . SER A 1 82 ? 7.239 4.475 -4.120 1.00 81.12 82 SER A CA 1
ATOM 641 C C . SER A 1 82 ? 8.543 4.351 -3.334 1.00 81.12 82 SER A C 1
ATOM 643 O O . SER A 1 82 ? 8.852 3.335 -2.692 1.00 81.12 82 SER A O 1
ATOM 645 N N . SER A 1 83 ? 9.318 5.427 -3.338 1.00 77.7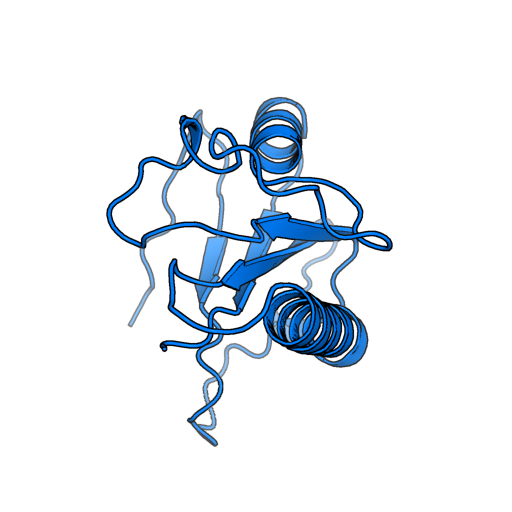5 83 SER A N 1
ATOM 646 C CA . SER A 1 83 ? 10.486 5.596 -2.486 1.00 77.75 83 SER A CA 1
ATOM 647 C C . SER A 1 83 ? 10.080 5.732 -1.017 1.00 77.75 83 SER A C 1
ATOM 649 O O . SER A 1 83 ? 8.997 6.199 -0.661 1.00 77.75 83 SER A O 1
ATOM 651 N N . ALA A 1 84 ? 10.970 5.308 -0.116 1.00 72.12 84 ALA A N 1
ATOM 652 C CA . ALA A 1 84 ? 10.746 5.468 1.319 1.00 72.12 84 ALA A CA 1
ATOM 653 C C . ALA A 1 84 ? 10.798 6.940 1.745 1.00 72.12 84 ALA A C 1
ATOM 655 O O . ALA A 1 84 ? 10.125 7.301 2.705 1.00 72.12 84 ALA A O 1
ATOM 656 N N . SER A 1 85 ? 11.553 7.763 1.010 1.00 76.12 85 SER A N 1
ATOM 657 C CA . SER A 1 85 ? 11.680 9.205 1.227 1.00 76.12 85 SER A CA 1
ATOM 658 C C . SER A 1 85 ? 10.537 10.022 0.617 1.00 76.12 85 SER A C 1
ATOM 660 O O . SER A 1 85 ? 10.387 11.193 0.960 1.00 76.12 85 SER A O 1
ATOM 662 N N . GLU A 1 86 ? 9.714 9.433 -0.258 1.00 76.19 86 GLU A N 1
ATOM 663 C CA . GLU A 1 86 ? 8.555 10.119 -0.832 1.00 76.19 86 GLU A CA 1
ATOM 664 C C . GLU A 1 86 ? 7.441 10.275 0.206 1.00 76.19 86 GLU A C 1
ATOM 666 O O . GLU A 1 86 ? 7.056 9.316 0.895 1.00 76.19 86 GLU A O 1
ATOM 671 N N . LYS A 1 87 ? 6.900 11.499 0.275 1.00 79.00 87 LYS A N 1
ATOM 672 C CA . LYS A 1 87 ? 5.712 11.831 1.067 1.00 79.00 87 LYS A CA 1
ATOM 673 C C . LYS A 1 87 ? 4.550 10.941 0.635 1.00 79.00 87 LYS A C 1
ATOM 675 O O . LYS A 1 87 ? 4.366 10.718 -0.556 1.00 79.00 87 LYS A O 1
ATOM 680 N N . LEU A 1 88 ? 3.740 10.490 1.594 1.00 78.38 88 LEU A N 1
ATOM 681 C CA . LEU A 1 88 ? 2.578 9.631 1.330 1.00 78.38 88 LEU A CA 1
ATOM 682 C C . LEU A 1 88 ? 1.622 10.237 0.293 1.00 78.38 88 LEU A C 1
ATOM 684 O O . LEU A 1 88 ? 1.209 9.528 -0.612 1.00 78.38 88 LEU A O 1
ATOM 688 N N . ALA A 1 89 ? 1.374 11.547 0.378 1.00 77.62 89 ALA A N 1
ATOM 689 C CA . ALA A 1 89 ? 0.518 12.289 -0.549 1.00 77.62 89 ALA A CA 1
ATOM 690 C C . ALA A 1 89 ? 1.055 12.366 -1.989 1.00 77.62 89 ALA A C 1
ATOM 692 O O . ALA A 1 89 ? 0.299 12.694 -2.892 1.00 77.62 89 ALA A O 1
ATOM 693 N N . ASN A 1 90 ? 2.330 12.047 -2.218 1.00 79.12 90 ASN A N 1
ATOM 694 C CA . ASN A 1 90 ? 2.925 12.030 -3.556 1.00 79.12 90 ASN A CA 1
ATOM 695 C C . ASN A 1 90 ? 3.075 10.600 -4.090 1.00 79.12 90 ASN A C 1
ATOM 697 O O . ASN A 1 90 ? 3.577 10.396 -5.192 1.00 79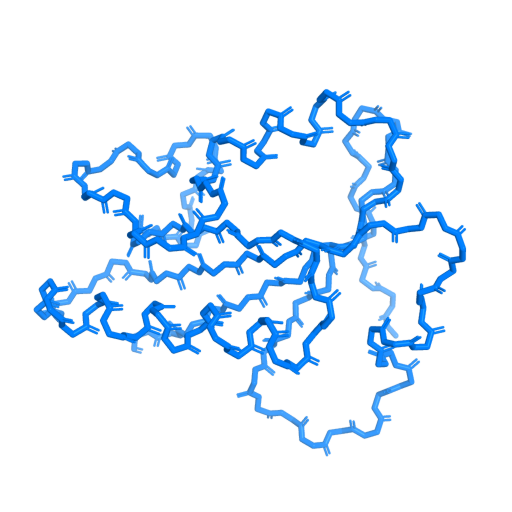.12 90 ASN A O 1
ATOM 701 N N . ARG A 1 91 ? 2.703 9.587 -3.298 1.00 76.81 91 ARG A N 1
ATOM 702 C CA . ARG A 1 91 ? 2.744 8.201 -3.760 1.00 76.81 91 ARG A CA 1
ATOM 703 C C . ARG A 1 91 ? 1.626 7.998 -4.774 1.00 76.81 91 ARG A C 1
ATOM 705 O O . ARG A 1 91 ? 0.561 8.592 -4.649 1.00 76.81 91 ARG A O 1
ATOM 712 N N . ASP A 1 92 ? 1.902 7.171 -5.774 1.00 77.69 92 ASP A N 1
ATOM 713 C CA . ASP A 1 92 ? 1.033 6.870 -6.923 1.00 77.69 92 ASP A CA 1
ATOM 714 C C . ASP A 1 92 ? 0.977 7.945 -8.025 1.00 77.69 92 ASP A C 1
ATOM 716 O O . ASP A 1 92 ? 0.499 7.654 -9.119 1.00 77.69 92 ASP A O 1
ATOM 720 N N . ASP A 1 93 ? 1.561 9.130 -7.815 1.00 76.62 93 ASP A N 1
ATOM 721 C CA . ASP A 1 93 ? 1.719 10.161 -8.855 1.00 76.62 93 ASP A CA 1
ATOM 722 C C . ASP A 1 93 ? 3.016 9.961 -9.660 1.00 76.62 93 ASP A C 1
ATOM 724 O O . ASP A 1 93 ? 3.915 10.798 -9.699 1.00 76.62 93 ASP A O 1
ATOM 728 N N . ASN A 1 94 ? 3.184 8.768 -10.233 1.00 71.31 94 ASN A N 1
ATOM 729 C CA . ASN A 1 94 ? 4.384 8.421 -11.004 1.00 71.31 94 ASN A CA 1
ATOM 730 C C . ASN A 1 94 ? 4.096 7.676 -12.309 1.00 71.31 94 ASN A C 1
ATOM 732 O O . ASN A 1 94 ? 4.996 7.065 -12.888 1.00 71.31 94 ASN A O 1
ATOM 736 N N . GLY A 1 95 ? 2.844 7.719 -12.772 1.00 71.88 95 GLY A N 1
ATOM 737 C CA . GLY A 1 95 ? 2.423 7.136 -14.047 1.00 71.88 95 GLY A CA 1
ATOM 738 C C . GLY A 1 95 ? 2.447 5.605 -14.094 1.00 71.88 95 GLY A C 1
ATOM 739 O O . GLY A 1 95 ? 2.207 5.029 -15.154 1.00 71.88 95 GLY A O 1
ATOM 740 N N . VAL A 1 96 ? 2.726 4.926 -12.975 1.00 77.50 96 VAL A N 1
ATOM 741 C CA . VAL A 1 96 ? 2.638 3.465 -12.893 1.00 77.50 96 VAL A CA 1
ATOM 742 C C . VAL A 1 96 ? 1.188 3.073 -12.639 1.00 77.50 96 VAL A C 1
ATOM 744 O O . VAL A 1 96 ? 0.572 3.533 -11.680 1.00 77.50 96 VAL A O 1
ATOM 747 N N . ALA A 1 97 ? 0.649 2.204 -13.495 1.00 80.62 97 ALA A N 1
ATOM 748 C CA . ALA A 1 97 ? -0.725 1.741 -13.370 1.00 80.62 97 ALA A CA 1
ATOM 749 C C . ALA A 1 97 ? -0.973 1.079 -11.996 1.00 80.62 97 ALA A C 1
ATOM 751 O O . ALA A 1 97 ? -0.114 0.321 -11.523 1.00 80.62 97 ALA A O 1
ATOM 752 N N . PRO A 1 98 ? -2.137 1.328 -11.366 1.00 83.44 98 PRO A N 1
ATOM 753 C CA . PRO A 1 98 ? -2.539 0.639 -10.147 1.00 83.44 98 PRO A CA 1
ATOM 754 C C . PRO A 1 98 ? -2.522 -0.882 -10.313 1.00 83.44 98 PRO A C 1
ATOM 756 O O . PRO A 1 98 ? -2.759 -1.415 -11.399 1.00 83.44 98 PRO A O 1
ATOM 759 N N . LEU A 1 99 ? -2.258 -1.594 -9.218 1.00 86.19 99 LEU A N 1
ATOM 760 C CA . LEU A 1 99 ? -2.284 -3.050 -9.230 1.00 86.19 99 LEU A CA 1
ATOM 761 C C . LEU A 1 99 ? -3.731 -3.552 -9.274 1.00 86.19 99 LEU A C 1
ATOM 763 O O . LEU A 1 99 ? -4.526 -3.245 -8.393 1.00 86.19 99 LEU A O 1
ATOM 767 N N . GLU A 1 100 ? -4.072 -4.384 -10.254 1.00 84.56 100 GLU A N 1
ATOM 768 C CA . GLU A 1 100 ? -5.381 -5.042 -10.253 1.00 84.56 100 GLU A CA 1
ATOM 769 C C . GLU A 1 100 ? -5.508 -6.057 -9.107 1.00 84.56 100 GLU A C 1
ATOM 771 O O . GLU A 1 100 ? -4.573 -6.813 -8.818 1.00 84.56 100 GLU A O 1
ATOM 776 N N . GLY A 1 101 ? -6.693 -6.107 -8.493 1.00 82.88 101 GLY A N 1
ATOM 777 C CA . GLY A 1 101 ? -7.027 -7.042 -7.413 1.00 82.88 101 GLY A CA 1
ATOM 778 C C . GLY A 1 101 ? -6.792 -6.509 -5.996 1.00 82.88 101 GLY A C 1
ATOM 779 O O . GLY A 1 101 ? -7.043 -7.243 -5.034 1.00 82.88 101 GLY A O 1
ATOM 780 N N . THR A 1 102 ? -6.345 -5.258 -5.856 1.00 89.25 102 THR A N 1
ATOM 781 C CA . THR A 1 102 ? -6.286 -4.524 -4.580 1.00 89.25 102 THR A CA 1
ATOM 782 C C . THR A 1 102 ? -7.522 -3.659 -4.375 1.00 89.25 102 THR A C 1
ATOM 784 O O . THR A 1 102 ? -8.198 -3.302 -5.334 1.00 89.25 102 THR A O 1
ATOM 787 N N . ASP A 1 103 ? -7.783 -3.294 -3.125 1.00 89.62 103 ASP A N 1
ATOM 788 C CA . ASP A 1 103 ? -8.905 -2.446 -2.712 1.00 89.62 103 ASP A CA 1
ATOM 789 C C . ASP A 1 103 ? -8.657 -0.958 -3.021 1.00 89.62 103 ASP A C 1
ATOM 791 O O . ASP A 1 103 ? -9.593 -0.164 -3.052 1.00 89.62 103 ASP A O 1
ATOM 795 N N . GLY A 1 104 ? -7.407 -0.584 -3.321 1.00 89.12 104 GLY A N 1
ATOM 796 C CA . GLY A 1 104 ? -7.085 0.734 -3.851 1.00 89.12 104 GLY A CA 1
ATOM 797 C C . GLY A 1 104 ? -5.601 1.097 -3.844 1.00 89.12 104 GLY A C 1
ATOM 798 O O . GLY A 1 104 ? -4.725 0.273 -3.562 1.00 89.12 104 GLY A O 1
ATOM 799 N N . THR A 1 105 ? -5.334 2.366 -4.136 1.00 90.44 105 THR A N 1
ATOM 800 C CA . THR A 1 105 ? -4.009 3.003 -4.101 1.00 90.44 105 THR A CA 1
ATOM 801 C C . THR A 1 105 ? -3.700 3.620 -2.725 1.00 90.44 105 THR A C 1
ATOM 803 O O . THR A 1 105 ? -4.548 3.630 -1.830 1.00 90.44 105 THR A O 1
ATOM 806 N N . MET A 1 106 ? -2.493 4.159 -2.514 1.00 87.75 106 MET A N 1
ATOM 807 C CA . MET A 1 106 ? -2.152 4.891 -1.283 1.00 87.75 106 MET A CA 1
ATOM 808 C C . MET A 1 106 ? -3.060 6.111 -1.084 1.00 87.75 106 MET A C 1
ATOM 810 O O . MET A 1 106 ? -3.435 6.401 0.048 1.00 87.75 106 MET A O 1
ATOM 814 N N . GLN A 1 107 ? -3.438 6.814 -2.152 1.00 86.88 107 GLN A N 1
ATOM 815 C CA . GLN A 1 107 ? -4.319 7.986 -2.044 1.00 86.88 107 GLN A CA 1
ATOM 816 C C . GLN A 1 107 ? -5.706 7.613 -1.515 1.00 86.88 107 GLN A C 1
ATOM 818 O O . GLN A 1 107 ? -6.218 8.261 -0.606 1.00 86.88 107 GLN A O 1
ATOM 823 N N . GLN A 1 108 ? -6.266 6.507 -2.009 1.00 88.94 108 GLN A N 1
ATOM 824 C CA . GLN A 1 108 ? -7.543 5.981 -1.522 1.00 88.94 108 GLN A CA 1
ATOM 825 C C . GLN A 1 108 ? -7.435 5.490 -0.073 1.00 88.94 108 GLN A C 1
ATOM 827 O O . GLN A 1 108 ? -8.370 5.655 0.704 1.00 88.94 108 GLN A O 1
ATOM 832 N N . LEU A 1 109 ? -6.278 4.951 0.329 1.00 88.31 109 LEU A N 1
ATOM 833 C CA . LEU A 1 109 ? -6.016 4.624 1.731 1.00 88.31 109 LEU A CA 1
ATOM 834 C C . LEU A 1 109 ? -5.991 5.879 2.615 1.00 88.31 109 LEU A C 1
ATOM 836 O O . LEU A 1 109 ? -6.549 5.855 3.706 1.00 88.31 109 LEU A O 1
ATOM 840 N N . ILE A 1 110 ? -5.347 6.964 2.177 1.00 86.00 110 ILE A N 1
ATOM 841 C CA . ILE A 1 110 ? -5.318 8.229 2.931 1.00 86.00 110 ILE A CA 1
ATOM 842 C C . ILE A 1 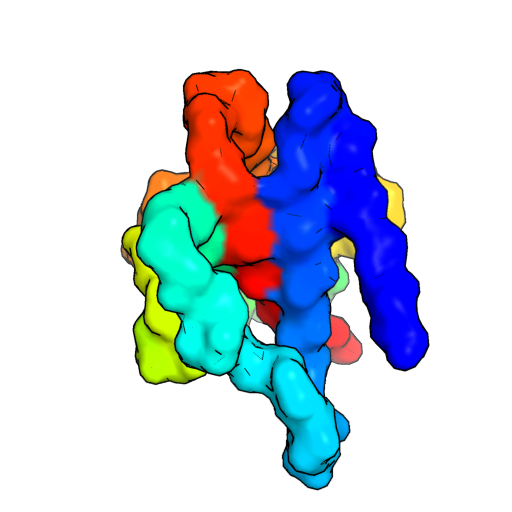110 ? -6.745 8.757 3.103 1.00 86.00 110 ILE A C 1
ATOM 844 O O . ILE A 1 110 ? -7.158 9.039 4.225 1.00 86.00 110 ILE A O 1
ATOM 848 N N . GLU A 1 111 ? -7.525 8.786 2.022 1.00 87.94 111 GLU A N 1
ATOM 849 C CA . GLU A 1 111 ? -8.935 9.179 2.061 1.00 87.94 111 GLU A CA 1
ATOM 850 C C . GLU A 1 111 ? -9.755 8.275 2.996 1.00 87.94 111 GLU A C 1
ATOM 852 O O . GLU A 1 111 ? -10.562 8.759 3.793 1.00 87.94 111 GLU A O 1
ATOM 857 N N . TYR A 1 112 ? -9.509 6.961 2.976 1.00 87.38 112 TYR A N 1
ATOM 858 C CA . TYR A 1 112 ? -10.144 6.023 3.898 1.00 87.38 112 TYR A CA 1
ATOM 859 C C . TYR A 1 112 ? -9.788 6.324 5.357 1.00 87.38 112 TYR A C 1
ATOM 861 O O . TYR A 1 112 ? -10.656 6.313 6.227 1.00 87.38 112 TYR A O 1
ATOM 869 N N . LEU A 1 113 ? -8.524 6.615 5.662 1.00 84.62 113 LEU A N 1
ATOM 870 C CA . LEU A 1 113 ? -8.082 6.962 7.017 1.00 84.62 113 LEU A CA 1
ATOM 871 C C . LEU A 1 113 ? -8.705 8.283 7.502 1.00 84.62 113 LEU A C 1
ATOM 873 O O . LEU A 1 113 ? -9.078 8.405 8.676 1.00 84.62 113 LEU A O 1
ATOM 877 N N . ASP A 1 114 ? -8.878 9.250 6.605 1.00 84.06 114 ASP A N 1
ATOM 878 C CA . ASP A 1 114 ? -9.482 10.544 6.923 1.00 84.06 114 ASP A CA 1
ATOM 879 C C . ASP A 1 114 ? -10.996 10.431 7.143 1.00 84.06 114 ASP A C 1
ATOM 881 O O . ASP A 1 114 ? -11.529 10.985 8.110 1.00 84.06 114 ASP A O 1
ATOM 885 N N . THR A 1 115 ? -11.685 9.633 6.328 1.00 84.88 115 THR A N 1
ATOM 886 C CA . THR A 1 115 ? -13.147 9.459 6.392 1.00 84.88 115 THR A CA 1
ATOM 887 C C . THR A 1 115 ? -13.597 8.430 7.431 1.00 84.88 115 THR A C 1
ATOM 889 O O . THR A 1 115 ? -14.661 8.581 8.033 1.00 84.88 115 THR A O 1
ATOM 892 N N . SER A 1 116 ? -12.801 7.392 7.698 1.00 78.75 116 SER A N 1
ATOM 893 C CA . SER A 1 116 ? -13.193 6.307 8.604 1.00 78.75 116 SER A CA 1
ATOM 894 C C . SER A 1 116 ? -13.142 6.729 10.074 1.00 78.75 116 SER A C 1
ATOM 896 O O . SER A 1 116 ? -12.153 7.262 10.564 1.00 78.75 116 SER A O 1
ATOM 898 N N . GLY A 1 117 ? -14.203 6.463 10.835 1.00 75.44 117 GLY A N 1
ATOM 899 C CA . GLY A 1 117 ? -14.245 6.731 12.281 1.00 75.44 117 GLY A CA 1
ATOM 900 C C . GLY A 1 117 ? -13.650 5.619 13.153 1.00 75.44 117 GLY A C 1
ATOM 901 O O . GLY A 1 117 ? -13.854 5.629 14.363 1.00 75.44 117 GLY A O 1
ATOM 902 N N . LYS A 1 118 ? -12.992 4.620 12.555 1.00 78.81 118 LYS A N 1
ATOM 903 C CA . LYS A 1 118 ? -12.594 3.377 13.231 1.00 78.81 118 LYS A CA 1
ATOM 904 C C . LYS A 1 118 ? -11.140 3.421 13.693 1.00 78.81 118 LYS A C 1
ATOM 906 O O . LYS A 1 118 ? -10.308 4.106 13.103 1.00 78.81 118 LYS A O 1
ATOM 911 N N . GLU A 1 119 ? -10.823 2.637 14.720 1.00 78.94 119 GLU A N 1
ATOM 912 C CA . GLU A 1 119 ? -9.433 2.368 15.086 1.00 78.94 119 GLU A CA 1
ATOM 913 C C . GLU A 1 119 ? -8.825 1.404 14.059 1.00 78.94 119 GLU A C 1
ATOM 915 O O . GLU A 1 119 ? -9.377 0.331 13.800 1.00 78.94 119 GLU A O 1
ATOM 920 N N . ILE A 1 120 ? -7.704 1.800 13.452 1.00 81.56 120 ILE A N 1
ATOM 921 C CA . ILE A 1 120 ? -7.096 1.069 12.337 1.00 81.56 120 ILE A CA 1
ATOM 922 C C . ILE A 1 120 ? -5.706 0.571 12.722 1.00 81.56 120 ILE A C 1
ATOM 924 O O . ILE A 1 120 ? -4.850 1.325 13.200 1.00 81.56 120 ILE A O 1
ATOM 928 N N . CYS A 1 121 ? -5.478 -0.713 12.454 1.00 82.25 121 CYS A N 1
ATOM 929 C CA . CYS A 1 121 ? -4.164 -1.333 12.461 1.00 82.25 121 CYS A CA 1
ATOM 930 C C . CYS A 1 121 ? -3.655 -1.439 11.024 1.00 82.25 121 CYS A C 1
ATOM 932 O O . CYS A 1 121 ? -4.170 -2.230 10.232 1.00 82.25 121 CYS A O 1
ATOM 934 N N . LEU A 1 122 ? -2.625 -0.662 10.694 1.00 80.94 122 LEU A N 1
ATOM 935 C CA . LEU A 1 122 ? -2.012 -0.700 9.371 1.00 80.94 122 LEU A CA 1
ATOM 936 C C . LEU A 1 122 ? -0.838 -1.685 9.371 1.00 80.94 122 LEU A C 1
ATOM 938 O O . LEU A 1 122 ? 0.151 -1.478 10.079 1.00 80.94 122 LEU A O 1
ATOM 942 N N . VAL A 1 123 ? -0.954 -2.738 8.562 1.00 82.81 123 VAL A N 1
ATOM 943 C CA . VAL A 1 123 ? 0.067 -3.766 8.350 1.00 82.81 123 VAL A CA 1
ATOM 944 C C . VAL A 1 123 ? 0.798 -3.475 7.048 1.00 82.81 123 VAL A C 1
ATOM 946 O O . VAL A 1 123 ? 0.249 -3.637 5.959 1.00 82.81 123 VAL A O 1
ATOM 949 N N . CYS A 1 124 ? 2.055 -3.056 7.155 1.00 80.44 124 CYS A N 1
ATOM 950 C CA . CYS A 1 124 ? 2.862 -2.697 5.992 1.00 80.44 124 CYS A CA 1
ATOM 951 C C . CYS A 1 124 ? 3.787 -3.842 5.577 1.00 80.44 124 CYS A C 1
ATOM 953 O O . CYS A 1 124 ? 4.551 -4.346 6.402 1.00 80.44 124 CYS A O 1
ATOM 955 N N . TRP A 1 125 ? 3.788 -4.171 4.282 1.00 79.00 125 TRP A N 1
ATOM 956 C CA . TRP A 1 125 ? 4.772 -5.053 3.658 1.00 79.00 125 TRP A CA 1
ATOM 957 C C . TRP A 1 125 ? 5.532 -4.297 2.567 1.00 79.00 125 TRP A C 1
ATOM 959 O O . TRP A 1 125 ? 4.954 -3.787 1.606 1.00 79.00 125 TRP A O 1
ATOM 969 N N . GLY A 1 126 ? 6.853 -4.236 2.705 1.00 68.38 126 GLY A N 1
ATOM 970 C CA . GLY A 1 126 ? 7.741 -3.710 1.677 1.00 68.38 126 GLY A CA 1
ATOM 971 C C . GLY A 1 126 ? 8.945 -4.620 1.526 1.00 68.38 126 GLY A C 1
ATOM 972 O O . GLY A 1 126 ? 9.569 -4.980 2.521 1.00 68.38 126 GLY A O 1
ATOM 973 N N . MET A 1 127 ? 9.270 -4.995 0.291 1.00 58.03 127 MET A N 1
ATOM 974 C CA . MET A 1 127 ? 10.538 -5.660 0.004 1.00 58.03 127 MET A CA 1
ATOM 975 C C . MET A 1 127 ? 11.557 -4.631 -0.488 1.00 58.03 127 MET A C 1
ATOM 977 O O . MET A 1 127 ? 11.260 -3.946 -1.482 1.00 58.03 127 MET A O 1
ATOM 981 N N . PRO A 1 128 ? 12.735 -4.521 0.160 1.00 50.94 128 PRO A N 1
ATOM 982 C CA . PRO A 1 128 ? 13.840 -3.767 -0.414 1.00 50.94 128 PRO A CA 1
ATOM 983 C C . PRO A 1 128 ? 14.201 -4.340 -1.794 1.00 50.94 128 PRO A C 1
ATOM 985 O O . PRO A 1 128 ? 13.866 -5.485 -2.115 1.00 50.94 128 PRO A O 1
ATOM 988 N N . VAL A 1 129 ? 14.749 -3.477 -2.650 1.00 50.94 129 VAL A N 1
ATOM 989 C CA . VAL A 1 129 ? 15.389 -3.871 -3.917 1.00 50.94 129 VAL A CA 1
ATOM 990 C C . VAL A 1 129 ? 16.613 -4.730 -3.651 1.00 50.94 129 VAL A C 1
ATOM 992 O O . VAL A 1 129 ? 17.305 -4.452 -2.647 1.00 50.94 129 VAL A O 1
#

Foldseek 3Di:
DDDDQDDDPNAREAEDEDDPDDPDPDVPQVVVVPDPFEAEEEEEEEEDDDDDLVVLLVVRVVSQVCCVPRRVHPFYEYQSYDDPPDDLCCGPVPPRDGRPPGPYYSVVVVVCVVPDPTHYYYYYDYDYD